Protein AF-A0A382FAE1-F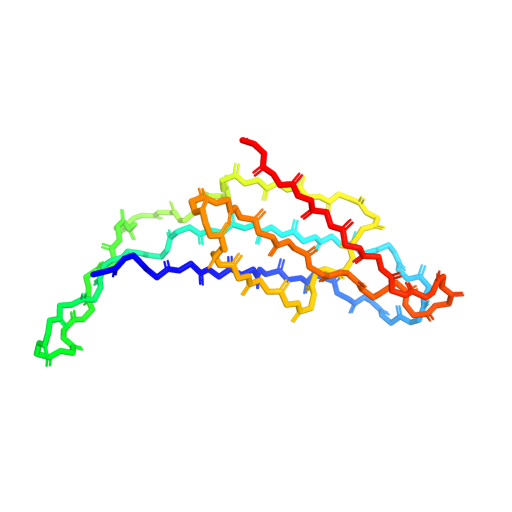1 (afdb_monomer_lite)

pLDDT: mean 87.32, std 8.41, range [59.28, 96.94]

Organism: NCBI:txid408172

Foldseek 3Di:
DWDKDKDWDDPPQQDQIKIFIFTQADADPVRDGDGPDPDDTDTPDMDTSWAFPDWDQDPNWIKTWTQNNVPGIDIDIDD

Secondary structure (DSSP, 8-state):
-EEEEEEEE--STT---EEEEEEEEEE-TT--EEES-SS----SEEEES--EEEEEEETTEEEEEEE-GGG-EEEEEE-

Sequence (79 aa):
GSIWTVATSDPGNNGPFTSAIYELGEINHAGTFTPIHPNLLKPIMVFSGQKVEAMVFHKGHLVLMTDNENFGSTFKLME

Radius of gyration: 14.08 Å; chains: 1; bounding box: 32×22×38 Å

Structure (mmCIF, N/CA/C/O backbone):
data_AF-A0A382FAE1-F1
#
_entry.id   AF-A0A382FAE1-F1
#
loop_
_atom_site.group_PDB
_atom_site.id
_atom_site.type_symbol
_atom_site.label_atom_id
_atom_site.label_alt_id
_atom_site.label_comp_id
_atom_site.label_asym_id
_atom_site.label_entity_id
_atom_site.label_seq_id
_atom_site.pdbx_PDB_ins_code
_atom_site.Cartn_x
_atom_site.Cartn_y
_atom_site.Cartn_z
_atom_site.occupancy
_atom_site.B_iso_or_equiv
_atom_site.auth_seq_id
_atom_site.auth_comp_id
_atom_site.auth_asym_id
_atom_site.auth_atom_id
_atom_site.pdbx_PDB_model_num
ATOM 1 N N . GLY A 1 1 ? -14.232 1.368 8.851 1.00 91.50 1 GLY A N 1
ATOM 2 C CA . GLY A 1 1 ? -13.783 0.991 7.502 1.00 91.50 1 GLY A CA 1
ATOM 3 C C . GLY A 1 1 ? -12.280 0.881 7.516 1.00 91.50 1 GLY A C 1
ATOM 4 O O . GLY A 1 1 ? -11.650 1.690 8.188 1.00 91.50 1 GLY A O 1
ATOM 5 N N . SER A 1 2 ? -11.720 -0.111 6.831 1.00 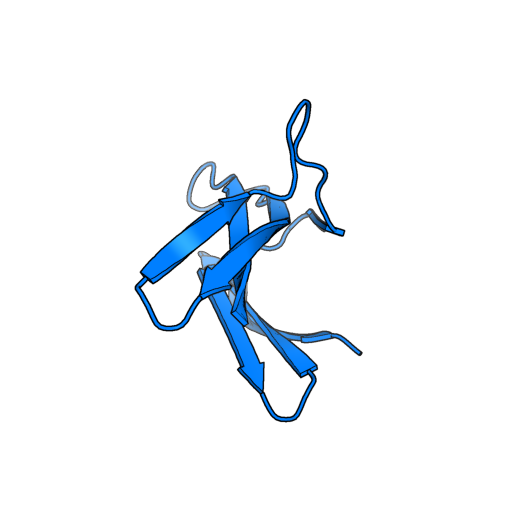92.19 2 SER A N 1
ATOM 6 C CA . SER A 1 2 ? -10.271 -0.297 6.785 1.00 92.19 2 SER A CA 1
ATOM 7 C C . SER A 1 2 ? -9.585 0.811 5.990 1.00 92.19 2 SER A C 1
ATOM 9 O O . SER A 1 2 ? -10.060 1.221 4.931 1.00 92.19 2 SER A O 1
ATOM 11 N N . ILE A 1 3 ? -8.444 1.266 6.489 1.00 93.12 3 ILE A N 1
ATOM 12 C CA . ILE A 1 3 ? -7.548 2.200 5.820 1.00 93.12 3 ILE A CA 1
ATOM 13 C C . ILE A 1 3 ? -6.383 1.407 5.255 1.00 93.12 3 ILE A C 1
ATOM 15 O O . ILE A 1 3 ? -5.656 0.739 5.989 1.00 93.12 3 ILE A O 1
ATOM 19 N N . TRP A 1 4 ? -6.206 1.508 3.946 1.00 93.94 4 TRP A N 1
ATOM 20 C CA . TRP A 1 4 ? -5.147 0.841 3.207 1.00 93.94 4 TRP A CA 1
ATOM 21 C C . TRP A 1 4 ? -4.245 1.896 2.583 1.00 93.94 4 TRP A C 1
ATOM 23 O O . TRP A 1 4 ? -4.712 2.966 2.194 1.00 93.94 4 TRP A O 1
ATOM 33 N N . THR A 1 5 ? -2.958 1.596 2.478 1.00 93.50 5 THR A N 1
ATOM 34 C CA . THR A 1 5 ? -1.993 2.463 1.804 1.00 93.50 5 THR A CA 1
ATOM 35 C C . THR A 1 5 ? -1.036 1.648 0.953 1.00 93.50 5 THR A C 1
ATOM 37 O O . THR A 1 5 ? -0.860 0.445 1.163 1.00 93.50 5 THR A O 1
ATOM 40 N N . VAL A 1 6 ? -0.388 2.329 0.018 1.00 94.69 6 VAL A N 1
ATOM 41 C CA . VAL A 1 6 ? 0.744 1.805 -0.729 1.00 94.69 6 VAL A CA 1
ATOM 42 C C . VAL A 1 6 ? 1.953 2.702 -0.484 1.00 94.69 6 VAL A C 1
ATOM 44 O O . VAL A 1 6 ? 1.865 3.922 -0.585 1.00 94.69 6 VAL A O 1
ATOM 47 N N . ALA A 1 7 ? 3.077 2.096 -0.116 1.00 93.62 7 ALA A N 1
ATOM 48 C CA . ALA A 1 7 ? 4.367 2.767 -0.071 1.00 93.62 7 ALA A CA 1
ATOM 49 C C . ALA A 1 7 ? 5.149 2.369 -1.318 1.00 93.62 7 ALA A C 1
ATOM 51 O O . ALA A 1 7 ? 5.407 1.184 -1.534 1.00 93.62 7 ALA A O 1
ATOM 52 N N . THR A 1 8 ? 5.520 3.354 -2.125 1.00 93.50 8 THR A N 1
ATOM 53 C CA . THR A 1 8 ? 6.201 3.133 -3.398 1.00 93.50 8 THR A CA 1
ATOM 54 C C . THR A 1 8 ? 7.584 3.775 -3.363 1.00 93.50 8 THR A C 1
ATOM 56 O O . THR A 1 8 ? 7.726 4.957 -3.061 1.00 93.50 8 THR A O 1
ATOM 59 N N . SER A 1 9 ? 8.615 2.979 -3.640 1.00 92.06 9 SER A N 1
ATOM 60 C CA . SER A 1 9 ? 9.974 3.451 -3.882 1.00 92.06 9 SER A CA 1
ATOM 61 C C . SER A 1 9 ? 10.104 3.819 -5.354 1.00 92.06 9 SER A C 1
ATOM 63 O O . SER A 1 9 ? 10.003 2.952 -6.225 1.00 92.06 9 SER A O 1
ATOM 65 N N . ASP A 1 10 ? 10.316 5.109 -5.599 1.00 87.62 10 ASP A N 1
ATOM 66 C CA . ASP A 1 10 ? 10.525 5.691 -6.919 1.00 87.62 10 ASP A CA 1
ATOM 67 C C . ASP A 1 10 ? 11.912 6.367 -6.963 1.00 87.62 10 ASP A C 1
ATOM 69 O O . ASP A 1 10 ? 12.096 7.435 -6.374 1.00 87.62 10 ASP A O 1
ATOM 73 N N . PRO A 1 11 ? 12.922 5.738 -7.593 1.00 85.31 11 PRO A N 1
ATOM 74 C CA . PRO A 1 11 ? 14.252 6.324 -7.767 1.00 85.31 11 PRO A CA 1
ATOM 75 C C . PRO A 1 11 ? 14.341 7.293 -8.965 1.00 85.31 11 PRO A C 1
ATOM 77 O O . PRO A 1 11 ? 15.435 7.747 -9.302 1.00 85.31 11 PRO A O 1
ATOM 80 N N . GLY A 1 12 ? 13.219 7.599 -9.621 1.00 83.00 12 GLY A N 1
ATOM 81 C CA . GLY A 1 12 ? 13.118 8.389 -10.841 1.00 83.00 12 GLY A CA 1
ATOM 82 C C . GLY A 1 12 ? 12.826 7.529 -12.072 1.00 83.00 12 GLY A C 1
ATOM 83 O O . GLY A 1 12 ? 12.474 6.354 -11.987 1.00 83.00 12 GLY A O 1
ATOM 84 N N . ASN A 1 13 ? 13.043 8.111 -13.251 1.00 77.56 13 ASN A N 1
ATOM 85 C CA . ASN A 1 13 ? 12.474 7.648 -14.525 1.00 77.56 13 ASN A CA 1
ATOM 86 C C . ASN A 1 13 ? 12.780 6.191 -14.925 1.00 77.56 13 ASN A C 1
ATOM 88 O O . ASN A 1 13 ? 12.083 5.631 -15.764 1.00 77.56 13 ASN A O 1
AT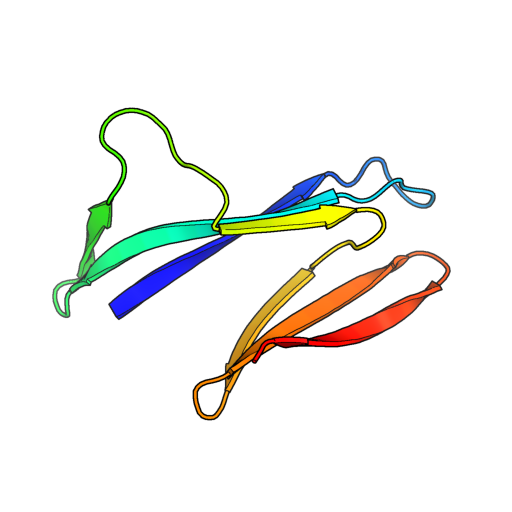OM 92 N N . ASN A 1 14 ? 13.831 5.574 -14.381 1.00 77.31 14 ASN A N 1
ATOM 93 C CA . ASN A 1 14 ? 14.297 4.253 -14.816 1.00 77.31 14 ASN A CA 1
ATOM 94 C C . ASN A 1 14 ? 14.056 3.137 -13.792 1.00 77.31 14 ASN A C 1
ATOM 96 O O . ASN A 1 14 ? 14.443 1.994 -14.042 1.00 77.31 14 ASN A O 1
ATOM 100 N N . GLY A 1 15 ? 13.434 3.438 -12.649 1.00 81.00 15 GLY A N 1
ATOM 101 C CA . GLY A 1 15 ? 13.285 2.455 -11.584 1.00 81.00 15 GLY A CA 1
ATOM 102 C C . GLY A 1 15 ? 14.641 1.948 -11.039 1.00 81.00 15 GLY A C 1
ATOM 103 O O . GLY A 1 15 ? 15.664 2.624 -11.176 1.00 81.00 15 GLY A O 1
ATOM 104 N N . PRO A 1 16 ? 14.671 0.766 -10.394 1.00 81.38 16 PRO A N 1
ATOM 105 C CA . PRO A 1 16 ? 13.551 -0.154 -10.230 1.00 81.38 16 PRO A CA 1
ATOM 106 C C . PRO A 1 16 ? 12.505 0.394 -9.258 1.00 81.38 16 PRO A C 1
ATOM 108 O O . PRO A 1 16 ? 12.833 0.856 -8.168 1.00 81.38 16 PRO A O 1
ATOM 111 N N . PHE A 1 17 ? 11.236 0.292 -9.639 1.00 88.19 17 PHE A N 1
ATOM 112 C CA . PHE A 1 17 ? 10.126 0.627 -8.753 1.00 88.19 17 PHE A CA 1
ATOM 113 C C . PHE A 1 17 ? 9.825 -0.543 -7.825 1.00 88.19 17 PHE A C 1
ATOM 115 O O . PHE A 1 17 ? 9.909 -1.707 -8.228 1.00 88.19 17 PHE A O 1
ATOM 122 N N . THR A 1 18 ? 9.471 -0.254 -6.580 1.00 93.12 18 THR A N 1
ATOM 123 C CA . THR A 1 18 ? 8.942 -1.268 -5.662 1.00 93.12 18 THR A CA 1
ATOM 124 C C . THR A 1 18 ? 7.783 -0.679 -4.889 1.00 93.12 18 THR A C 1
ATOM 126 O O . THR A 1 18 ? 7.947 0.349 -4.242 1.00 93.12 18 THR A O 1
ATOM 129 N N . SER A 1 19 ? 6.637 -1.350 -4.911 1.00 94.94 19 SER A N 1
ATOM 130 C CA . SER A 1 19 ? 5.455 -0.944 -4.153 1.00 94.94 19 SER A CA 1
ATOM 131 C C . SER A 1 19 ? 5.105 -1.993 -3.111 1.00 94.94 19 SER A C 1
ATOM 133 O O . SER A 1 19 ? 5.131 -3.190 -3.388 1.00 94.94 19 SER A O 1
ATOM 135 N N . ALA A 1 20 ? 4.745 -1.546 -1.915 1.00 95.12 20 ALA A N 1
ATOM 136 C CA . ALA A 1 20 ? 4.312 -2.391 -0.816 1.00 95.12 20 ALA A CA 1
ATOM 137 C C . ALA A 1 20 ? 2.957 -1.909 -0.290 1.00 95.12 20 ALA A C 1
ATOM 139 O O . ALA A 1 20 ? 2.793 -0.731 0.019 1.00 95.12 20 ALA A O 1
ATOM 140 N N . ILE A 1 21 ? 1.982 -2.814 -0.207 1.00 94.56 21 ILE A N 1
ATOM 141 C CA . ILE A 1 21 ? 0.626 -2.522 0.273 1.00 94.56 21 ILE A CA 1
ATOM 142 C C . ILE A 1 21 ? 0.521 -2.879 1.746 1.00 94.56 21 ILE A C 1
ATOM 144 O O . ILE A 1 21 ? 0.987 -3.938 2.166 1.00 94.56 21 ILE A O 1
ATOM 148 N N . TYR A 1 22 ? -0.151 -2.024 2.508 1.00 93.75 22 TYR A N 1
ATOM 149 C CA . TYR A 1 22 ? -0.388 -2.202 3.932 1.00 93.75 22 TYR A CA 1
ATOM 150 C C . TYR A 1 22 ? -1.842 -1.895 4.279 1.00 93.75 22 TYR A C 1
ATOM 152 O O . TYR A 1 22 ? -2.426 -0.951 3.746 1.00 93.75 22 TYR A O 1
ATOM 160 N N . GLU A 1 23 ? -2.386 -2.628 5.244 1.00 92.69 23 GLU A N 1
ATOM 161 C CA . GLU A 1 23 ? -3.559 -2.196 6.000 1.00 92.69 23 GLU A CA 1
ATOM 162 C C . GLU A 1 23 ? -3.063 -1.469 7.254 1.00 92.69 23 GLU A C 1
ATOM 164 O O . GLU A 1 23 ? -2.298 -2.008 8.053 1.00 92.69 23 GLU A O 1
ATOM 169 N N . LEU A 1 24 ? -3.434 -0.198 7.389 1.00 92.69 24 LEU A N 1
ATOM 170 C CA . LEU A 1 24 ? -2.991 0.655 8.490 1.00 92.69 24 LEU A CA 1
ATOM 171 C C . LEU A 1 24 ? -3.847 0.453 9.740 1.00 92.69 24 LEU A C 1
ATOM 173 O O . LEU A 1 24 ? -3.346 0.567 10.859 1.00 92.69 24 LEU A O 1
ATOM 177 N N . GLY A 1 25 ? -5.129 0.148 9.548 1.00 93.56 25 GLY A N 1
ATOM 178 C CA . GLY A 1 25 ? -6.095 -0.097 10.610 1.00 93.56 25 GLY A CA 1
ATOM 179 C C . GLY A 1 25 ? -7.489 0.353 10.213 1.00 93.56 25 GLY A C 1
ATOM 180 O O . GLY A 1 25 ? -7.814 0.385 9.030 1.00 93.56 25 GLY A O 1
ATOM 181 N N . GLU A 1 26 ? -8.312 0.732 11.183 1.00 95.12 26 GLU A N 1
ATOM 182 C CA . GLU A 1 26 ? -9.721 1.050 10.948 1.00 95.12 26 GLU A CA 1
ATOM 183 C C . GLU A 1 26 ? -10.060 2.490 11.328 1.00 95.12 26 GLU A C 1
ATOM 185 O O . GLU A 1 26 ? -9.600 3.001 12.345 1.00 95.12 26 GLU A O 1
ATOM 190 N N . ILE A 1 27 ? -10.906 3.145 10.530 1.00 96.06 27 ILE A N 1
ATOM 191 C CA . ILE A 1 27 ? -11.550 4.413 10.886 1.00 96.06 27 ILE A CA 1
ATOM 192 C C . ILE A 1 27 ? -13.036 4.192 11.189 1.00 96.06 27 ILE A C 1
ATOM 194 O O . ILE A 1 27 ? -13.732 3.486 10.450 1.00 96.06 27 ILE A O 1
ATOM 198 N N . ASN A 1 28 ? -13.547 4.782 12.267 1.00 95.88 28 ASN A N 1
ATOM 199 C CA . ASN A 1 28 ? -14.972 4.727 12.608 1.00 95.88 28 ASN A CA 1
ATOM 200 C C . ASN A 1 28 ? -15.756 5.932 12.038 1.00 95.88 28 ASN A C 1
ATOM 202 O O . ASN A 1 28 ? -15.180 6.871 11.493 1.00 95.88 28 ASN A O 1
ATOM 206 N N . HIS A 1 29 ? -17.087 5.925 12.184 1.00 95.62 29 HIS A N 1
ATOM 207 C CA . HIS A 1 29 ? -17.961 7.007 11.695 1.00 95.62 29 HIS A CA 1
ATOM 208 C C . HIS A 1 29 ? -17.725 8.360 12.382 1.00 95.62 29 HIS A C 1
ATOM 210 O O . HIS A 1 29 ? -18.071 9.395 11.823 1.00 95.6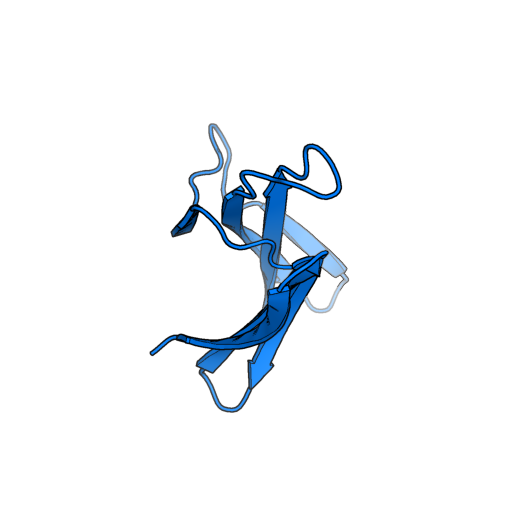2 29 HIS A O 1
ATOM 216 N N . ALA A 1 30 ? -17.129 8.359 13.576 1.00 96.94 30 ALA A N 1
ATOM 217 C CA . ALA A 1 30 ? -16.732 9.572 14.282 1.00 96.94 30 ALA A CA 1
ATOM 218 C C . ALA A 1 30 ? -15.358 10.103 13.821 1.00 96.94 30 ALA A C 1
ATOM 220 O O . ALA A 1 30 ? -14.875 11.093 14.362 1.00 96.94 30 ALA A O 1
ATOM 221 N N . GLY A 1 31 ? -14.710 9.450 12.847 1.00 94.50 31 GLY A N 1
ATOM 222 C CA . GLY A 1 31 ? -13.385 9.820 12.349 1.00 94.50 31 GLY A CA 1
ATOM 223 C C . GLY A 1 31 ? -12.229 9.374 13.247 1.00 94.50 31 GLY A C 1
ATOM 224 O O . GLY A 1 31 ? -11.088 9.762 13.012 1.00 94.50 31 GLY A O 1
ATOM 225 N N . THR A 1 32 ? -12.482 8.557 14.274 1.00 96.06 32 THR A N 1
ATOM 226 C CA . THR A 1 32 ? -11.410 7.985 15.096 1.00 96.06 32 THR A CA 1
ATOM 227 C C . THR A 1 32 ? -10.709 6.881 14.317 1.00 96.06 32 THR A C 1
ATOM 229 O O . THR A 1 32 ? -11.352 5.913 13.909 1.00 96.06 32 THR A O 1
ATOM 232 N N . PHE A 1 33 ? -9.397 7.021 14.138 1.00 94.50 33 PHE A N 1
ATOM 233 C CA . PHE A 1 33 ? -8.536 6.004 13.545 1.00 94.50 33 PHE A CA 1
ATOM 234 C C . PHE A 1 33 ? -7.894 5.133 14.632 1.00 94.50 33 PHE A C 1
ATOM 236 O O . PHE A 1 33 ? -7.343 5.644 15.608 1.00 94.50 33 PHE A O 1
ATOM 243 N N . THR A 1 34 ? -7.946 3.817 14.449 1.00 93.38 34 THR A N 1
ATOM 244 C CA . THR A 1 34 ? -7.309 2.818 15.306 1.00 93.38 34 THR A CA 1
ATOM 245 C C . THR A 1 34 ? -6.309 2.015 14.472 1.00 93.38 34 THR A C 1
ATOM 247 O O . THR A 1 34 ? -6.731 1.209 13.640 1.00 93.38 34 THR A O 1
ATOM 250 N N . PRO A 1 35 ? -4.992 2.220 14.658 1.00 90.56 35 PRO A N 1
ATOM 251 C CA . PRO A 1 35 ? -3.981 1.464 13.930 1.00 90.56 35 PRO A CA 1
ATOM 252 C C . PRO A 1 35 ? -3.928 0.006 14.403 1.00 90.56 35 PRO A C 1
ATOM 254 O 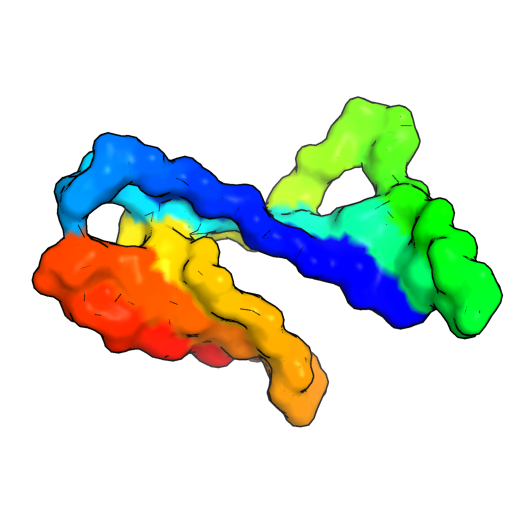O . PRO A 1 35 ? -4.025 -0.262 15.600 1.00 90.56 35 PRO A O 1
ATOM 257 N N . ILE A 1 36 ? -3.704 -0.938 13.484 1.00 87.62 36 ILE A N 1
ATOM 258 C CA . ILE A 1 36 ? -3.608 -2.379 13.811 1.00 87.62 36 ILE A CA 1
ATOM 259 C C . ILE A 1 36 ? -2.184 -2.848 14.154 1.00 87.62 36 ILE A C 1
ATOM 261 O O . ILE A 1 36 ? -1.963 -4.022 14.444 1.00 87.62 36 ILE A O 1
ATOM 265 N N . HIS A 1 37 ? -1.202 -1.943 14.167 1.00 77.62 37 HIS A N 1
ATOM 266 C CA . HIS A 1 37 ? 0.205 -2.296 14.359 1.00 77.62 37 HIS A CA 1
ATOM 267 C C . HIS A 1 37 ? 0.840 -1.584 15.559 1.00 77.62 37 HIS A C 1
ATOM 269 O O . HIS A 1 37 ? 1.408 -0.506 15.398 1.00 77.62 37 HIS A O 1
ATOM 275 N N . PRO A 1 38 ? 0.828 -2.194 16.757 1.00 65.25 38 PRO A N 1
ATOM 276 C CA . PRO A 1 38 ? 1.501 -1.607 17.913 1.00 65.25 38 PRO A CA 1
ATOM 277 C C . PRO A 1 38 ? 3.039 -1.702 17.864 1.00 65.25 38 PRO A C 1
ATOM 279 O O . PRO A 1 38 ? 3.683 -0.926 18.555 1.00 65.25 38 PRO A O 1
ATOM 282 N N . ASN A 1 39 ? 3.646 -2.589 17.051 1.00 69.88 39 ASN A N 1
ATOM 283 C CA . ASN A 1 39 ? 5.112 -2.800 17.052 1.00 69.88 39 ASN A CA 1
ATOM 284 C C . ASN A 1 39 ? 5.807 -2.794 15.673 1.00 69.88 39 ASN A C 1
ATOM 286 O O . ASN A 1 39 ? 6.954 -2.368 15.588 1.00 69.88 39 ASN A O 1
ATOM 290 N N . LEU A 1 40 ? 5.173 -3.277 14.594 1.00 71.25 40 LEU A N 1
ATOM 291 C CA . LEU A 1 40 ? 5.756 -3.243 13.241 1.00 71.25 40 LEU A CA 1
ATOM 292 C C . LEU A 1 40 ? 4.691 -3.488 12.171 1.00 71.25 40 LEU A C 1
ATOM 294 O O . LEU A 1 40 ? 4.075 -4.554 12.180 1.00 71.25 40 LEU A O 1
ATOM 298 N N . LEU A 1 41 ? 4.532 -2.541 11.244 1.00 80.38 41 LEU A N 1
ATOM 299 C CA . LEU A 1 41 ? 3.675 -2.647 10.060 1.00 80.38 41 LEU A CA 1
ATOM 300 C C . LEU A 1 41 ? 4.296 -3.640 9.063 1.00 80.38 41 LEU A C 1
ATOM 302 O O . LEU A 1 41 ? 5.430 -3.441 8.623 1.00 80.38 41 LEU A O 1
ATOM 306 N N . LYS A 1 42 ? 3.585 -4.720 8.718 1.00 87.00 42 LYS A N 1
ATOM 307 C CA . LYS A 1 42 ? 4.054 -5.695 7.718 1.00 87.00 42 LYS A CA 1
ATOM 308 C C . LYS A 1 42 ? 3.286 -5.508 6.413 1.00 87.00 42 LYS A C 1
ATOM 310 O O . LYS A 1 42 ? 2.070 -5.338 6.471 1.00 87.00 42 LYS A O 1
ATOM 315 N N . PRO A 1 43 ? 3.962 -5.542 5.252 1.00 91.44 43 PRO A N 1
ATOM 316 C CA . PRO A 1 43 ? 3.262 -5.441 3.986 1.00 91.44 43 PRO A CA 1
ATOM 317 C C . PRO A 1 43 ? 2.399 -6.683 3.771 1.00 91.44 43 PRO A C 1
ATOM 319 O O . PRO A 1 43 ? 2.843 -7.806 4.005 1.00 91.44 43 PRO A O 1
ATOM 322 N N . ILE A 1 44 ? 1.176 -6.463 3.301 1.00 90.88 44 ILE A N 1
ATOM 323 C CA . ILE A 1 44 ? 0.266 -7.511 2.829 1.00 90.88 44 ILE A CA 1
ATOM 324 C C . ILE A 1 44 ? 0.794 -8.072 1.510 1.00 90.88 44 ILE A C 1
ATOM 326 O O . ILE A 1 44 ? 0.760 -9.277 1.276 1.00 90.88 44 ILE A O 1
ATOM 330 N N . MET A 1 45 ? 1.311 -7.191 0.651 1.00 91.38 45 MET A N 1
ATOM 331 C CA . MET A 1 45 ? 1.874 -7.561 -0.640 1.00 91.38 45 MET A CA 1
ATOM 332 C C . MET A 1 45 ? 3.017 -6.631 -1.027 1.00 91.38 45 MET A C 1
ATOM 334 O O . MET A 1 45 ? 2.987 -5.444 -0.705 1.00 91.38 45 MET A O 1
ATOM 338 N N . VAL A 1 46 ? 4.005 -7.171 -1.740 1.00 92.88 46 VAL A N 1
ATOM 339 C CA . VAL A 1 46 ? 5.126 -6.417 -2.308 1.00 92.88 46 VAL A CA 1
ATOM 340 C C . VAL A 1 46 ? 5.225 -6.731 -3.798 1.00 92.88 46 VAL A C 1
ATOM 342 O O . VAL A 1 46 ? 5.187 -7.895 -4.194 1.00 92.88 46 VAL A O 1
ATOM 345 N N . PHE A 1 47 ? 5.363 -5.694 -4.619 1.00 88.50 47 PHE A N 1
ATOM 346 C CA . PHE A 1 47 ? 5.519 -5.779 -6.066 1.00 88.50 47 PHE A CA 1
ATOM 347 C C . PHE A 1 47 ? 6.860 -5.180 -6.467 1.00 88.50 47 PHE A C 1
ATOM 349 O O . PHE A 1 47 ? 7.137 -4.021 -6.167 1.00 88.50 47 PHE A O 1
ATOM 356 N N . SER A 1 48 ? 7.673 -5.952 -7.182 1.00 89.31 48 SER A N 1
ATOM 357 C CA . SER A 1 48 ? 8.903 -5.457 -7.804 1.00 89.31 48 SER A CA 1
ATOM 358 C C . SER A 1 48 ? 8.644 -5.034 -9.250 1.00 89.31 48 SER A C 1
ATOM 360 O O . SER A 1 48 ? 7.863 -5.669 -9.958 1.00 89.31 48 SER A O 1
ATOM 362 N N . GLY A 1 49 ? 9.316 -3.972 -9.696 1.00 87.62 49 GLY A N 1
ATOM 363 C CA . GLY A 1 49 ? 9.219 -3.443 -11.060 1.00 87.62 49 GLY A CA 1
ATOM 364 C C . GLY A 1 49 ? 7.883 -2.772 -11.383 1.00 87.62 49 GLY A C 1
ATOM 365 O O . GLY A 1 49 ? 7.560 -2.598 -12.554 1.00 87.62 49 GLY A O 1
ATOM 366 N N . GLN A 1 50 ? 7.086 -2.442 -10.368 1.00 88.88 50 GLN A N 1
ATOM 367 C CA . GLN A 1 50 ? 5.792 -1.786 -10.525 1.00 88.88 50 GLN A CA 1
ATOM 368 C C . GLN A 1 50 ? 5.721 -0.592 -9.586 1.00 88.88 50 GLN A C 1
ATOM 370 O O . GLN A 1 50 ? 5.954 -0.743 -8.386 1.00 88.88 50 GLN A O 1
ATOM 375 N N . LYS A 1 51 ? 5.387 0.569 -10.143 1.00 91.06 51 LYS A N 1
ATOM 376 C CA . LYS A 1 51 ? 5.092 1.789 -9.406 1.00 91.06 51 LYS A CA 1
ATOM 377 C C . LYS A 1 51 ? 3.582 1.938 -9.284 1.00 91.06 51 LYS A C 1
ATOM 379 O O . LYS A 1 51 ? 2.920 2.350 -10.229 1.00 91.06 51 LYS A O 1
ATOM 384 N N . VAL A 1 52 ? 3.013 1.528 -8.155 1.00 92.75 52 VAL A N 1
ATOM 385 C CA . VAL A 1 52 ? 1.583 1.730 -7.882 1.00 92.75 52 VAL A CA 1
ATOM 386 C C . VAL A 1 52 ? 1.362 3.188 -7.480 1.00 92.75 52 VAL A C 1
ATOM 388 O O . VAL A 1 52 ? 1.924 3.636 -6.480 1.00 92.75 52 VAL A O 1
ATOM 391 N N . GLU A 1 53 ? 0.522 3.885 -8.243 1.00 90.31 53 GLU A N 1
ATOM 392 C CA . GLU A 1 53 ? 0.180 5.309 -8.063 1.00 90.31 53 GLU A CA 1
ATOM 393 C C . GLU A 1 53 ? -1.273 5.500 -7.602 1.00 90.31 53 GLU A C 1
ATOM 395 O O . GLU A 1 53 ? -1.620 6.505 -6.985 1.00 90.31 53 GLU A O 1
ATOM 400 N N . ALA A 1 54 ? -2.145 4.519 -7.864 1.00 92.44 54 ALA A N 1
ATOM 401 C CA . ALA A 1 54 ? -3.513 4.536 -7.361 1.00 92.44 54 ALA A CA 1
ATOM 402 C C . ALA A 1 54 ? -4.012 3.144 -6.967 1.00 92.44 54 ALA A C 1
ATOM 404 O O . ALA A 1 54 ? -3.601 2.113 -7.506 1.00 92.44 54 ALA A O 1
ATOM 405 N N . MET A 1 55 ? -4.934 3.140 -6.008 1.00 93.81 55 MET A N 1
ATOM 406 C CA . MET A 1 55 ? -5.523 1.948 -5.418 1.00 93.81 55 MET A CA 1
ATOM 407 C C . MET A 1 55 ? -7.004 2.200 -5.138 1.00 93.81 55 MET A C 1
ATOM 409 O O . MET A 1 55 ? -7.363 3.223 -4.555 1.00 93.81 55 MET A O 1
ATOM 413 N N . VAL A 1 56 ? -7.866 1.265 -5.538 1.00 93.94 56 VAL A N 1
ATOM 414 C CA . VAL A 1 56 ? -9.309 1.354 -5.291 1.00 93.94 56 VAL A CA 1
ATOM 415 C C . VAL A 1 56 ? -9.905 -0.019 -5.015 1.00 93.94 56 VAL A C 1
ATOM 417 O O . VAL A 1 56 ? -9.523 -1.015 -5.624 1.00 93.94 56 VAL A O 1
ATOM 420 N N . PHE A 1 57 ? -10.890 -0.063 -4.122 1.00 92.06 57 PHE A N 1
ATOM 421 C CA . PHE A 1 57 ? -11.759 -1.222 -3.976 1.00 92.06 57 PHE A CA 1
ATOM 422 C C . PHE A 1 57 ? -12.945 -1.093 -4.933 1.00 92.06 57 PHE A C 1
ATOM 424 O O . PHE A 1 57 ? -13.751 -0.170 -4.815 1.00 92.06 57 PHE A O 1
ATOM 431 N N . HIS A 1 58 ? -13.073 -2.023 -5.877 1.00 91.69 58 HIS A N 1
ATOM 432 C CA . HIS A 1 58 ? -14.179 -2.055 -6.830 1.00 91.69 58 HIS A CA 1
ATOM 433 C C . HIS A 1 58 ? -14.830 -3.436 -6.847 1.00 91.69 58 HIS A C 1
ATOM 435 O O . HIS A 1 58 ? -14.181 -4.434 -7.147 1.00 91.69 58 HIS A O 1
ATOM 441 N N . LYS A 1 59 ? -16.133 -3.497 -6.533 1.00 91.56 59 LYS A N 1
ATOM 442 C CA . LYS A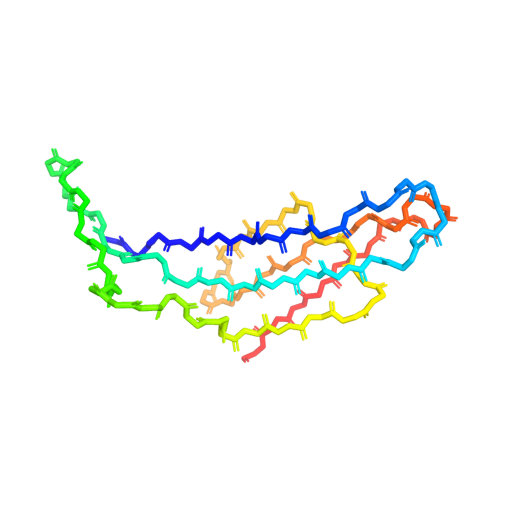 1 59 ? -16.924 -4.745 -6.510 1.00 91.56 59 LYS A CA 1
ATOM 443 C C . LYS A 1 59 ? -16.242 -5.875 -5.719 1.00 91.56 59 LYS A C 1
ATOM 445 O O . LYS A 1 59 ? -16.176 -7.002 -6.192 1.00 91.56 59 LYS A O 1
ATOM 450 N N . GLY A 1 60 ? -15.697 -5.554 -4.546 1.00 87.38 60 GLY A N 1
ATOM 451 C CA . GLY A 1 60 ? -15.015 -6.520 -3.676 1.00 87.38 60 GLY A CA 1
ATOM 452 C C . GLY A 1 60 ? -13.569 -6.847 -4.060 1.00 87.38 60 GLY A C 1
ATOM 453 O O . GLY A 1 60 ? -12.918 -7.564 -3.315 1.00 87.38 60 GLY A O 1
ATOM 454 N N . HIS A 1 61 ? -13.051 -6.295 -5.157 1.00 88.12 61 HIS A N 1
ATOM 455 C CA . HIS A 1 61 ? -11.685 -6.545 -5.608 1.00 88.12 61 HIS A CA 1
ATOM 456 C C . HIS A 1 61 ? -10.791 -5.342 -5.333 1.00 88.12 61 HIS A C 1
ATOM 458 O O . HIS A 1 61 ? -11.232 -4.191 -5.439 1.00 88.12 61 HIS A O 1
ATOM 464 N N . LEU A 1 62 ? -9.521 -5.612 -5.036 1.00 91.00 62 LEU A N 1
ATOM 465 C CA . LEU A 1 62 ? -8.490 -4.587 -4.964 1.00 91.00 62 LEU A CA 1
ATOM 466 C C . LEU A 1 62 ? -7.929 -4.347 -6.369 1.00 91.00 62 LEU A C 1
ATOM 468 O O . LEU A 1 62 ? -7.330 -5.236 -6.975 1.00 91.00 62 LEU A O 1
ATOM 472 N N . VAL A 1 63 ? -8.135 -3.142 -6.892 1.00 93.12 63 VAL A N 1
ATOM 473 C CA . VAL A 1 63 ? -7.618 -2.712 -8.192 1.00 93.12 63 VAL A CA 1
ATOM 474 C C . VAL A 1 63 ? -6.436 -1.786 -7.964 1.00 93.12 63 VAL A C 1
ATOM 476 O O . VAL A 1 63 ? -6.552 -0.780 -7.260 1.00 93.12 63 VAL A O 1
ATOM 479 N N . LEU A 1 64 ? -5.309 -2.121 -8.584 1.00 92.94 64 LEU A N 1
ATOM 480 C CA . LEU A 1 64 ? -4.081 -1.336 -8.551 1.00 92.94 64 LEU A CA 1
ATOM 481 C C . LEU A 1 64 ? -3.833 -0.737 -9.928 1.00 92.94 64 LEU A C 1
ATOM 483 O O . LEU A 1 64 ? -3.955 -1.426 -10.942 1.00 92.94 64 LEU A O 1
ATOM 487 N N . MET A 1 65 ? -3.468 0.537 -9.959 1.00 91.81 65 MET A N 1
ATOM 488 C CA . MET A 1 65 ? -3.066 1.233 -11.175 1.00 91.81 65 MET A CA 1
ATOM 489 C C . MET A 1 65 ? -1.600 1.610 -11.045 1.00 91.81 65 MET A C 1
ATOM 491 O O . MET A 1 65 ? -1.190 2.192 -10.036 1.00 91.81 65 MET A O 1
ATOM 495 N N . THR A 1 66 ? -0.820 1.237 -12.053 1.00 90.38 66 THR A N 1
ATOM 496 C CA . THR A 1 66 ? 0.619 1.468 -12.084 1.00 90.38 66 THR A CA 1
ATOM 497 C C . THR A 1 66 ? 0.990 2.450 -13.176 1.00 90.38 66 THR A C 1
ATOM 499 O O . THR A 1 66 ? 0.310 2.521 -14.200 1.00 90.38 66 THR A O 1
ATOM 502 N N . ASP A 1 67 ? 2.071 3.186 -12.954 1.00 85.62 67 ASP A N 1
ATOM 503 C CA . ASP A 1 67 ? 2.691 4.058 -13.946 1.00 85.62 67 ASP A CA 1
ATOM 504 C C . ASP A 1 67 ? 4.207 3.886 -13.889 1.00 85.62 67 ASP A C 1
ATOM 506 O O . ASP A 1 67 ? 4.863 4.394 -12.993 1.00 85.62 67 ASP A O 1
ATOM 510 N N . ASN A 1 68 ? 4.784 3.142 -14.828 1.00 80.00 68 ASN A N 1
ATOM 511 C CA . ASN A 1 68 ? 6.221 2.866 -14.825 1.00 80.00 68 ASN A CA 1
ATOM 512 C C . ASN A 1 68 ? 7.019 3.884 -15.660 1.00 80.00 68 ASN A C 1
ATOM 514 O O . ASN A 1 68 ? 8.028 3.505 -16.260 1.00 80.00 68 ASN A O 1
ATOM 518 N N . GLU A 1 69 ? 6.566 5.143 -15.709 1.00 78.56 69 GLU A N 1
ATOM 519 C CA . GLU A 1 69 ? 7.182 6.288 -16.401 1.00 78.56 69 GLU A CA 1
ATOM 520 C C . GLU A 1 69 ? 7.346 6.051 -17.912 1.00 78.56 69 GLU A C 1
ATOM 522 O O . GLU A 1 69 ? 6.548 6.487 -18.739 1.00 78.56 69 GLU A O 1
ATOM 527 N N . ASN A 1 70 ? 8.368 5.287 -18.292 1.00 74.88 70 ASN A N 1
ATOM 528 C CA . ASN A 1 70 ? 8.724 5.007 -19.679 1.00 74.88 70 ASN A CA 1
ATOM 529 C C . ASN A 1 70 ? 7.882 3.897 -20.327 1.00 74.88 70 ASN A C 1
ATOM 531 O O . ASN A 1 70 ? 7.893 3.757 -21.549 1.00 74.88 70 ASN A O 1
ATOM 535 N N . PHE A 1 71 ? 7.186 3.080 -19.533 1.00 71.56 71 PHE A N 1
ATOM 536 C CA . PHE A 1 71 ? 6.443 1.911 -20.029 1.00 71.56 71 PHE A CA 1
ATOM 537 C C . PHE A 1 71 ? 4.925 2.133 -20.116 1.00 71.56 71 PHE A C 1
ATOM 539 O O . PHE A 1 71 ? 4.198 1.222 -20.513 1.00 71.56 71 PHE A O 1
ATOM 546 N N . GLY A 1 72 ? 4.457 3.343 -19.791 1.00 68.38 72 GLY A N 1
ATOM 547 C CA . GLY A 1 72 ? 3.038 3.676 -19.719 1.00 68.38 72 GLY A CA 1
ATOM 548 C C . GLY A 1 72 ? 2.333 3.038 -18.519 1.00 68.38 72 GLY A C 1
ATOM 549 O O . GLY A 1 72 ? 2.944 2.341 -17.701 1.00 68.38 72 GLY A O 1
ATOM 550 N N . SER A 1 73 ? 1.028 3.294 -18.412 1.00 75.19 73 SER A N 1
ATOM 551 C CA . SER A 1 73 ? 0.218 2.816 -17.296 1.00 75.19 73 SER A CA 1
ATOM 552 C C . SER A 1 73 ? -0.341 1.413 -17.524 1.00 75.19 73 SER A C 1
ATOM 554 O O . SER A 1 73 ? -0.699 1.030 -18.640 1.00 75.19 73 SER A O 1
ATOM 556 N N . THR A 1 74 ? -0.453 0.635 -16.446 1.00 77.69 74 THR A N 1
ATOM 557 C CA . THR A 1 74 ? -1.144 -0.663 -16.462 1.00 77.69 74 THR A CA 1
ATOM 558 C C . THR A 1 74 ? -2.117 -0.768 -15.293 1.00 77.69 74 THR A C 1
ATOM 560 O O . THR A 1 74 ? -1.974 -0.074 -14.288 1.00 77.69 74 THR A O 1
ATOM 563 N N . PHE A 1 75 ? -3.132 -1.627 -15.410 1.00 78.25 75 PHE A N 1
ATOM 564 C CA . PHE A 1 75 ? -4.012 -1.956 -14.290 1.00 78.25 75 PHE A CA 1
ATOM 565 C C . PHE A 1 75 ? -3.856 -3.429 -13.923 1.00 78.25 75 PHE A C 1
ATOM 567 O O . PHE A 1 75 ? -3.717 -4.289 -14.795 1.00 78.25 75 PHE A O 1
ATOM 574 N N . LYS A 1 76 ? -3.902 -3.722 -12.625 1.00 76.81 76 LYS A N 1
ATOM 575 C CA . LYS A 1 76 ? -3.863 -5.081 -12.092 1.00 76.81 76 LYS A CA 1
ATOM 576 C C . LYS A 1 76 ? -5.053 -5.302 -11.169 1.00 76.81 76 LYS A C 1
ATOM 578 O O . LYS A 1 76 ? -5.256 -4.550 -10.217 1.00 76.81 76 LYS A O 1
ATOM 583 N N . LEU A 1 77 ? -5.838 -6.331 -11.473 1.00 74.88 77 LEU A N 1
ATOM 584 C CA . LEU A 1 77 ? -6.908 -6.821 -10.612 1.00 74.88 77 LEU A CA 1
ATOM 585 C C . LEU A 1 77 ? -6.332 -7.897 -9.691 1.00 74.88 77 LEU A C 1
ATOM 587 O O . LEU A 1 77 ? -5.655 -8.807 -10.169 1.00 74.88 77 LEU A O 1
ATOM 591 N N . MET A 1 78 ? -6.583 -7.775 -8.392 1.00 74.38 78 MET A N 1
ATOM 592 C CA . MET A 1 78 ? -6.214 -8.786 -7.406 1.00 74.38 78 MET A CA 1
ATOM 593 C C . MET A 1 78 ? -7.480 -9.539 -6.976 1.00 74.38 78 MET A C 1
ATOM 595 O O . MET A 1 78 ? -8.465 -8.897 -6.598 1.00 74.38 78 MET A O 1
ATOM 599 N N . GLU A 1 79 ? -7.439 -10.869 -7.088 1.00 59.28 79 GLU A N 1
ATOM 600 C CA . GLU A 1 79 ? -8.459 -11.804 -6.582 1.00 59.28 79 GLU A CA 1
ATOM 601 C C . GLU A 1 79 ? -8.236 -12.134 -5.102 1.00 59.28 79 GLU A C 1
ATOM 603 O O . GLU A 1 79 ? -7.053 -12.249 -4.695 1.00 59.28 79 GLU A O 1
#